Protein AF-A0A7S1A7V9-F1 (afdb_monomer)

Nearest PDB structures (foldseek):
  8wtz-assembly1_B  TM=7.203E-01  e=1.521E-01  Arabidopsis thaliana
  8wui-assembly1_C  TM=7.301E-01  e=1.932E-01  Arabidopsis thaliana
  8wfz-assembly1_A  TM=7.147E-01  e=2.605E-01  Arabidopsis thaliana
  8jet-assembly1_D  TM=6.983E-01  e=3.730E-01  Arabidopsis thaliana
  6vld-assembly2_G  TM=6.083E-01  e=7.423E+00  Homo sapiens

Solvent-accessible surface area (backbone atoms only — not comparable to full-atom values): 7612 Å² total; per-residue (Å²): 132,71,68,61,62,51,51,56,51,51,52,49,50,55,56,50,50,57,54,53,52,55,59,55,53,56,52,50,55,56,49,51,55,54,46,49,64,52,44,71,74,75,52,59,76,71,57,50,54,52,50,53,52,49,52,54,51,51,51,52,56,50,51,30,50,52,49,8,51,50,49,36,36,53,43,73,57,75,54,88,43,88,70,70,44,39,58,37,71,43,76,49,68,67,100,88,49,88,40,50,49,73,80,51,55,69,67,56,52,45,49,52,24,38,49,51,28,44,21,70,75,70,74,45,88,71,90,82,64,92,53,73,66

Radius of gyration: 20.02 Å; Cα contacts (8 Å, |Δi|>4): 85; chains: 1; bounding box: 38×48×53 Å

Mean predicted aligned error: 11.99 Å

Structure (mmCIF, N/CA/C/O backbone):
data_AF-A0A7S1A7V9-F1
#
_entry.id   AF-A0A7S1A7V9-F1
#
loop_
_atom_site.group_PDB
_atom_site.id
_atom_site.type_symbol
_atom_site.label_atom_id
_atom_site.label_alt_id
_atom_site.label_comp_id
_atom_site.label_asym_id
_atom_site.label_entity_id
_atom_site.label_seq_id
_atom_site.pdbx_PDB_ins_code
_atom_site.Cartn_x
_atom_site.Cartn_y
_atom_site.Cartn_z
_atom_site.occupancy
_atom_site.B_iso_or_equiv
_atom_site.auth_seq_id
_atom_site.auth_comp_id
_atom_site.auth_asym_id
_atom_site.auth_atom_id
_atom_site.pdbx_PDB_model_num
ATOM 1 N N . GLU A 1 1 ? 12.208 -33.237 -23.269 1.00 43.16 1 GLU A N 1
ATOM 2 C CA . GLU A 1 1 ? 11.870 -31.795 -23.170 1.00 43.16 1 GLU A CA 1
ATOM 3 C C . GLU A 1 1 ? 10.678 -31.448 -22.254 1.00 43.16 1 GLU A C 1
ATOM 5 O O . GLU A 1 1 ? 10.300 -30.289 -22.188 1.00 43.16 1 GLU A O 1
ATOM 10 N N . SER A 1 2 ? 10.104 -32.373 -21.472 1.00 45.41 2 SER A N 1
ATOM 11 C CA . SER A 1 2 ? 8.923 -32.088 -20.623 1.00 45.41 2 SER A CA 1
ATOM 12 C C . SER A 1 2 ? 9.228 -31.606 -19.191 1.00 45.41 2 SER A C 1
ATOM 14 O O . SER A 1 2 ? 8.348 -31.062 -18.525 1.00 45.41 2 SER A O 1
ATOM 16 N N . THR A 1 3 ? 10.460 -31.760 -18.698 1.00 50.66 3 THR A N 1
ATOM 17 C CA . THR A 1 3 ? 10.842 -31.449 -17.305 1.00 50.66 3 THR A CA 1
ATOM 18 C C . THR A 1 3 ? 11.077 -29.955 -17.037 1.00 50.66 3 THR A C 1
ATOM 20 O O . THR A 1 3 ? 10.820 -29.481 -15.932 1.00 50.66 3 THR A O 1
ATOM 23 N N . THR A 1 4 ? 11.497 -29.177 -18.038 1.00 52.28 4 THR A N 1
ATOM 24 C CA . THR A 1 4 ? 11.756 -27.728 -17.917 1.00 52.28 4 THR A CA 1
ATOM 25 C C . THR A 1 4 ? 10.469 -26.900 -17.839 1.00 52.28 4 THR A C 1
ATOM 27 O O . THR A 1 4 ? 10.375 -25.996 -17.011 1.00 52.28 4 THR A O 1
ATOM 30 N N . ALA A 1 5 ? 9.432 -27.253 -18.606 1.00 49.12 5 ALA A N 1
ATOM 31 C CA . ALA A 1 5 ? 8.133 -26.567 -18.564 1.00 49.12 5 ALA A CA 1
ATOM 32 C C . ALA A 1 5 ? 7.415 -26.731 -17.208 1.00 49.12 5 ALA A C 1
ATOM 34 O O . ALA A 1 5 ? 6.772 -25.798 -16.715 1.00 49.12 5 ALA A O 1
ATOM 35 N N . ALA A 1 6 ? 7.563 -27.899 -16.569 1.00 51.22 6 ALA A N 1
ATOM 36 C CA . ALA A 1 6 ? 7.031 -28.154 -15.232 1.00 51.22 6 ALA A CA 1
ATOM 37 C C . ALA A 1 6 ? 7.758 -27.325 -14.157 1.00 51.22 6 ALA A C 1
ATOM 39 O O . ALA A 1 6 ? 7.100 -26.739 -13.298 1.00 51.22 6 ALA A O 1
ATOM 40 N N . GLY A 1 7 ? 9.089 -27.203 -14.244 1.00 49.19 7 GLY A N 1
ATOM 41 C CA . GLY A 1 7 ? 9.890 -26.372 -13.336 1.00 49.19 7 GLY A CA 1
ATOM 42 C C . GLY A 1 7 ? 9.547 -24.881 -13.422 1.00 49.19 7 GLY A C 1
ATOM 43 O O . GLY A 1 7 ? 9.384 -24.223 -12.394 1.00 49.19 7 GLY A O 1
ATOM 44 N N . VAL A 1 8 ? 9.331 -24.362 -14.635 1.00 53.00 8 VAL A N 1
ATOM 45 C CA . VAL A 1 8 ? 8.898 -22.971 -14.853 1.00 53.00 8 VAL A CA 1
ATOM 46 C C . VAL A 1 8 ? 7.487 -22.736 -14.297 1.00 53.00 8 VAL A C 1
ATOM 48 O O . VAL A 1 8 ? 7.273 -21.756 -13.585 1.00 53.00 8 VAL A O 1
ATOM 51 N N . ARG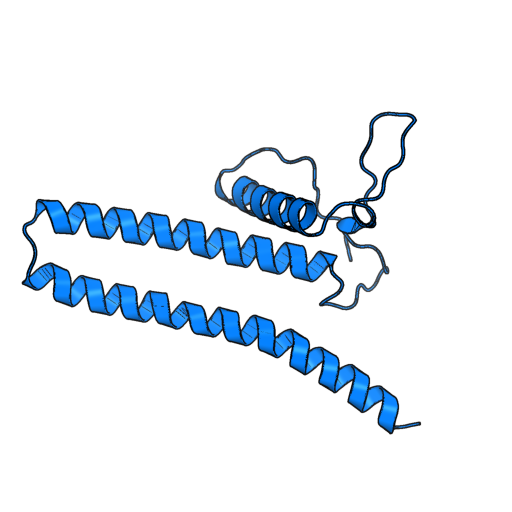 A 1 9 ? 6.528 -23.653 -14.509 1.00 52.03 9 ARG A N 1
ATOM 52 C CA . ARG A 1 9 ? 5.191 -23.566 -13.879 1.00 52.03 9 ARG A CA 1
ATOM 53 C C . ARG A 1 9 ? 5.251 -23.652 -12.353 1.00 52.03 9 ARG A C 1
ATOM 55 O O . ARG A 1 9 ? 4.541 -22.914 -11.678 1.00 52.03 9 ARG A O 1
ATOM 62 N N . MET A 1 10 ? 6.102 -24.505 -11.792 1.00 52.16 10 MET A N 1
ATOM 63 C CA . MET A 1 10 ? 6.222 -24.684 -10.342 1.00 52.16 10 MET A CA 1
ATOM 64 C C . MET A 1 10 ? 6.854 -23.460 -9.658 1.00 52.16 10 MET A C 1
ATOM 66 O O . MET A 1 10 ? 6.391 -23.050 -8.593 1.00 52.16 10 MET A O 1
ATOM 70 N N . LEU A 1 11 ? 7.815 -22.791 -10.310 1.00 56.25 11 LEU A N 1
ATOM 71 C CA . LEU A 1 11 ? 8.315 -21.480 -9.879 1.00 56.25 11 LEU A CA 1
ATOM 72 C C . LEU A 1 11 ? 7.223 -20.395 -9.939 1.00 56.25 11 LEU A C 1
ATOM 74 O O . LEU A 1 11 ? 7.130 -19.586 -9.014 1.00 56.25 11 LEU A O 1
ATOM 78 N N . ARG A 1 12 ? 6.344 -20.406 -10.955 1.00 56.31 12 ARG A N 1
ATOM 79 C CA . ARG A 1 12 ? 5.172 -19.504 -11.027 1.00 56.31 12 ARG A CA 1
ATOM 80 C C . ARG A 1 12 ? 4.206 -19.732 -9.858 1.00 56.31 12 ARG A C 1
ATOM 82 O O . ARG A 1 12 ? 3.789 -18.767 -9.219 1.00 56.31 12 ARG A O 1
ATOM 89 N N . PHE A 1 13 ? 3.911 -20.988 -9.508 1.00 53.75 13 PHE A N 1
ATOM 90 C CA . PHE A 1 13 ? 3.079 -21.323 -8.342 1.00 53.75 13 PHE A CA 1
ATOM 91 C C . PHE A 1 13 ? 3.738 -20.937 -7.012 1.00 53.75 13 PHE A C 1
ATOM 93 O O . PHE A 1 13 ? 3.055 -20.449 -6.111 1.00 53.75 13 PHE A O 1
ATOM 100 N N . ALA A 1 14 ? 5.061 -21.073 -6.888 1.00 60.16 14 ALA A N 1
ATOM 101 C CA . ALA A 1 14 ? 5.793 -20.604 -5.714 1.00 60.16 14 ALA A CA 1
ATOM 102 C C . ALA A 1 14 ? 5.712 -19.073 -5.563 1.00 60.16 14 ALA A C 1
ATOM 104 O O . ALA A 1 14 ? 5.538 -18.571 -4.451 1.00 60.16 14 ALA A O 1
ATOM 105 N N . LYS A 1 15 ? 5.755 -18.318 -6.668 1.00 59.59 15 LYS A N 1
ATOM 106 C CA . LYS A 1 15 ? 5.555 -16.861 -6.650 1.00 59.59 15 LYS A CA 1
ATOM 107 C C . LYS A 1 15 ? 4.103 -16.472 -6.329 1.00 59.59 15 LYS A C 1
ATOM 109 O O . LYS A 1 15 ? 3.898 -15.589 -5.497 1.00 59.59 15 LYS A O 1
ATOM 114 N N . LEU A 1 16 ? 3.108 -17.193 -6.858 1.00 59.16 16 LEU A N 1
ATOM 115 C CA . LEU A 1 16 ? 1.694 -17.031 -6.479 1.00 59.16 16 LEU A CA 1
ATOM 116 C C . LEU A 1 16 ? 1.445 -17.346 -4.996 1.00 59.16 16 LEU A C 1
ATOM 118 O O . LEU A 1 16 ? 0.658 -16.665 -4.343 1.00 59.16 16 LEU A O 1
ATOM 122 N N . SER A 1 17 ? 2.156 -18.322 -4.422 1.00 59.59 17 SER A N 1
ATOM 123 C CA . SER A 1 17 ? 2.052 -18.648 -2.991 1.00 59.59 17 SER A CA 1
ATOM 124 C C . SER A 1 17 ? 2.432 -17.467 -2.083 1.00 59.59 17 SER A C 1
ATOM 126 O O . SER A 1 17 ? 1.898 -17.325 -0.980 1.00 59.59 17 SER A O 1
ATOM 128 N N . ARG A 1 18 ? 3.306 -16.567 -2.562 1.00 66.25 18 ARG A N 1
ATOM 129 C CA . ARG A 1 18 ? 3.671 -15.329 -1.862 1.00 66.25 18 ARG A CA 1
ATOM 130 C C . ARG A 1 18 ? 2.498 -14.343 -1.818 1.00 66.25 18 ARG A C 1
ATOM 132 O O . ARG A 1 18 ? 2.297 -13.717 -0.784 1.00 66.25 18 ARG A O 1
ATOM 139 N N . LEU A 1 19 ? 1.677 -14.286 -2.871 1.00 65.81 19 LEU A N 1
ATOM 140 C CA . LEU A 1 19 ? 0.413 -13.536 -2.883 1.00 65.81 19 LEU A CA 1
ATOM 141 C C . LEU A 1 19 ? -0.654 -14.209 -2.005 1.00 65.81 19 LEU A C 1
ATOM 143 O O . LEU A 1 19 ? -1.377 -13.533 -1.284 1.00 65.81 19 LEU A O 1
ATOM 147 N N . VAL A 1 20 ? -0.705 -15.544 -1.960 1.00 65.00 20 VAL A N 1
ATOM 148 C CA . VAL A 1 20 ? -1.593 -16.279 -1.035 1.00 65.00 20 VAL A CA 1
ATOM 149 C C . VAL A 1 20 ? -1.262 -15.975 0.436 1.00 65.00 20 VAL A C 1
ATOM 151 O O . VAL A 1 20 ? -2.166 -15.901 1.268 1.00 65.00 20 VAL A O 1
ATOM 154 N N . ARG A 1 21 ? 0.005 -15.700 0.782 1.00 67.69 21 ARG A N 1
ATOM 155 C CA . ARG A 1 21 ? 0.356 -15.199 2.127 1.00 67.69 21 ARG A CA 1
ATOM 156 C C . ARG A 1 21 ? -0.251 -13.825 2.431 1.00 67.69 21 ARG A C 1
ATOM 158 O O . ARG A 1 21 ? -0.592 -13.583 3.585 1.00 67.69 21 ARG A O 1
ATOM 165 N N . ILE A 1 22 ? -0.467 -12.978 1.423 1.00 69.12 22 ILE A N 1
ATOM 166 C CA . ILE A 1 2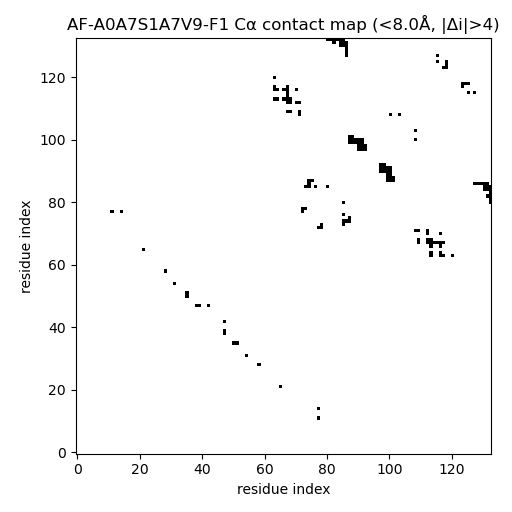2 ? -1.162 -11.689 1.573 1.00 69.12 22 ILE A CA 1
ATOM 167 C C . ILE A 1 22 ? -2.647 -11.915 1.893 1.00 69.12 22 ILE A C 1
ATOM 169 O O . ILE A 1 22 ? -3.188 -11.249 2.771 1.00 69.12 22 ILE A O 1
ATOM 173 N N . PHE A 1 23 ? -3.291 -12.937 1.314 1.00 65.50 23 PHE A N 1
ATOM 174 C CA . PHE A 1 23 ? -4.628 -13.368 1.759 1.00 65.50 23 PHE A CA 1
ATOM 175 C C . PHE A 1 23 ? -4.631 -13.855 3.217 1.00 65.50 23 PHE A C 1
ATOM 177 O O . PHE A 1 23 ? -5.633 -13.726 3.917 1.00 65.50 23 PHE A O 1
ATOM 184 N N . GLY A 1 24 ? -3.500 -14.357 3.721 1.00 69.94 24 GLY A N 1
ATOM 185 C CA . GLY A 1 24 ? -3.303 -14.619 5.147 1.00 69.94 24 GLY A CA 1
ATOM 186 C C . GLY A 1 24 ? -3.467 -13.368 6.019 1.00 69.94 24 GLY A C 1
ATOM 187 O O . GLY A 1 24 ? -3.974 -13.478 7.132 1.00 69.94 24 GLY A O 1
ATOM 188 N N . LEU A 1 25 ? -3.141 -12.179 5.504 1.00 67.94 25 LEU A N 1
ATOM 189 C CA . LEU A 1 25 ? -3.336 -10.905 6.202 1.00 67.94 25 LEU A CA 1
ATOM 190 C C . LEU A 1 25 ? -4.809 -10.463 6.225 1.00 67.94 25 LEU A C 1
ATOM 192 O O . LEU A 1 25 ? -5.196 -9.737 7.131 1.00 67.94 25 LEU A O 1
ATOM 196 N N . LEU A 1 26 ? -5.686 -10.971 5.347 1.00 67.69 26 LEU A N 1
ATOM 197 C CA . LEU A 1 26 ? -7.141 -10.782 5.513 1.00 67.69 26 LEU A CA 1
ATOM 198 C C . LEU A 1 26 ? -7.657 -11.420 6.813 1.00 67.69 26 LEU A C 1
ATOM 200 O O . LEU A 1 26 ? -8.708 -11.034 7.326 1.00 67.69 26 LEU A O 1
ATOM 204 N N . ARG A 1 27 ? -6.914 -12.373 7.399 1.00 72.94 27 ARG A N 1
ATOM 205 C CA . ARG A 1 27 ? -7.233 -12.893 8.736 1.00 72.94 27 ARG A CA 1
ATOM 206 C C . ARG A 1 27 ? -7.092 -11.819 9.815 1.00 72.94 27 ARG A C 1
ATOM 208 O O . ARG A 1 27 ? -7.835 -11.884 10.787 1.00 72.94 27 ARG A O 1
ATOM 215 N N . ILE A 1 28 ? -6.223 -10.821 9.632 1.00 74.56 28 ILE A N 1
ATOM 216 C CA . ILE A 1 28 ? -6.097 -9.677 10.549 1.00 74.56 28 ILE A CA 1
ATOM 217 C C . ILE A 1 28 ? -7.362 -8.820 10.524 1.00 74.56 28 ILE A C 1
ATOM 219 O O . ILE A 1 28 ? -7.805 -8.411 11.586 1.00 74.56 28 ILE A O 1
ATOM 223 N N . PHE A 1 29 ? -8.022 -8.638 9.374 1.00 71.69 29 PHE A N 1
ATOM 224 C CA . PHE A 1 29 ? -9.335 -7.972 9.333 1.00 71.69 29 PHE A CA 1
ATOM 225 C C . PHE A 1 29 ? -10.397 -8.721 10.135 1.00 71.69 29 PHE A C 1
ATOM 227 O O . PHE A 1 29 ? -11.206 -8.114 10.835 1.00 71.69 29 PHE A O 1
ATOM 234 N N . ARG A 1 30 ? -10.390 -10.055 10.055 1.00 71.44 30 ARG A N 1
ATOM 235 C CA . ARG A 1 30 ? -11.294 -10.888 10.854 1.00 71.44 30 ARG A CA 1
ATOM 236 C C . ARG A 1 30 ? -10.982 -10.768 12.347 1.00 71.44 30 ARG A C 1
ATOM 238 O O . ARG A 1 30 ? -11.905 -10.704 13.150 1.00 71.44 30 ARG A O 1
ATOM 245 N N . LEU A 1 31 ? -9.701 -10.704 12.706 1.00 74.25 31 LEU A N 1
ATOM 246 C CA . LEU A 1 31 ? -9.264 -10.498 14.084 1.00 74.25 31 LEU A CA 1
ATOM 247 C C . LEU A 1 31 ? -9.622 -9.094 14.595 1.00 74.25 31 LEU A C 1
ATOM 249 O O . LEU A 1 31 ? -10.047 -8.968 15.734 1.00 74.25 31 LEU A O 1
ATOM 253 N N . ALA A 1 32 ? -9.534 -8.073 13.738 1.00 74.00 32 ALA A N 1
ATOM 254 C CA . ALA A 1 32 ? -9.919 -6.698 14.045 1.00 74.00 32 ALA A CA 1
ATOM 255 C C . ALA A 1 32 ? -11.418 -6.588 14.382 1.00 74.00 32 ALA A C 1
ATOM 257 O O . ALA A 1 32 ? -11.777 -6.005 15.400 1.00 74.00 32 ALA A O 1
ATOM 258 N N . ARG A 1 33 ? -12.283 -7.244 13.594 1.00 73.69 33 ARG A N 1
ATOM 259 C CA . ARG A 1 33 ? -13.725 -7.380 13.887 1.00 73.69 33 ARG A CA 1
ATOM 260 C C . ARG A 1 33 ? -13.986 -8.033 15.247 1.00 73.69 33 ARG A C 1
ATOM 262 O O . ARG A 1 33 ? -14.780 -7.530 16.024 1.00 73.69 33 ARG A O 1
ATOM 269 N N . ILE A 1 34 ? -13.299 -9.140 15.540 1.00 78.06 34 ILE A N 1
ATOM 270 C CA . ILE A 1 34 ? -13.452 -9.844 16.825 1.00 78.06 34 ILE A CA 1
ATOM 271 C C . ILE A 1 34 ? -12.941 -8.974 17.984 1.00 78.06 34 ILE A C 1
ATOM 273 O O . ILE A 1 34 ? -13.513 -8.995 19.070 1.00 78.06 34 ILE A O 1
ATOM 277 N N . SER A 1 35 ? -11.878 -8.193 17.766 1.00 73.12 35 SER A N 1
ATOM 278 C CA . SER A 1 35 ? -11.374 -7.272 18.783 1.00 73.12 35 SER A CA 1
ATOM 279 C C . SER A 1 35 ? -12.313 -6.095 19.037 1.00 73.12 35 SER A C 1
ATOM 281 O O . SER A 1 35 ? -12.424 -5.701 20.191 1.00 73.12 35 SER A O 1
ATOM 283 N N . GLU A 1 36 ? -13.024 -5.584 18.022 1.00 73.62 36 GLU A N 1
ATOM 284 C CA . GLU A 1 36 ? -14.068 -4.562 18.212 1.00 73.62 36 GLU A CA 1
ATOM 285 C C . GLU A 1 36 ? -15.164 -5.069 19.160 1.00 73.62 36 GLU A C 1
ATOM 287 O O . GLU A 1 36 ? -15.464 -4.391 20.138 1.00 73.62 36 GLU A O 1
ATOM 292 N N . ASP A 1 37 ? -15.670 -6.293 18.967 1.00 74.06 37 ASP A N 1
ATOM 293 C CA . ASP A 1 37 ? -16.723 -6.871 19.824 1.00 74.06 37 ASP A CA 1
ATOM 294 C C . ASP A 1 37 ? -16.282 -7.039 21.294 1.00 74.06 37 ASP A C 1
ATOM 296 O O . ASP A 1 37 ? -17.087 -6.934 22.225 1.00 74.06 37 ASP A O 1
ATOM 300 N N . ILE A 1 38 ? -14.994 -7.318 21.522 1.00 74.88 38 ILE A N 1
ATOM 301 C CA . ILE A 1 38 ? -14.419 -7.431 22.870 1.00 74.88 38 ILE A CA 1
ATOM 302 C C . ILE A 1 38 ? -14.228 -6.037 23.474 1.00 74.88 38 ILE A C 1
ATOM 304 O O . ILE A 1 38 ? -14.555 -5.811 24.637 1.00 74.88 38 ILE A O 1
ATOM 308 N N . ILE A 1 39 ? -13.719 -5.093 22.688 1.00 73.56 39 ILE A N 1
ATOM 309 C CA . ILE A 1 39 ? -13.443 -3.723 23.119 1.00 73.56 39 ILE A CA 1
ATOM 310 C C . ILE A 1 39 ? -14.732 -2.983 23.485 1.00 73.56 39 ILE A C 1
ATOM 312 O O . ILE A 1 39 ? -14.762 -2.327 24.526 1.00 73.56 39 ILE A O 1
ATOM 316 N N . ASP A 1 40 ? -15.804 -3.168 22.714 1.00 73.25 40 ASP A N 1
ATOM 317 C CA . ASP A 1 40 ? -17.134 -2.602 22.977 1.00 73.25 40 ASP A CA 1
ATOM 318 C C . ASP A 1 40 ? -17.701 -3.014 24.343 1.00 73.25 40 ASP A C 1
ATOM 320 O O . ASP A 1 40 ? -18.509 -2.295 24.929 1.00 73.25 40 ASP A O 1
ATOM 324 N N . ARG A 1 41 ? -17.267 -4.159 24.884 1.00 71.31 41 ARG A N 1
ATOM 325 C CA . ARG A 1 41 ? -17.683 -4.645 26.207 1.00 71.31 41 ARG A CA 1
ATOM 326 C C . ARG A 1 41 ? -16.822 -4.151 27.365 1.00 71.31 41 ARG A C 1
ATOM 328 O O . ARG A 1 41 ? -17.300 -4.182 28.497 1.00 71.31 41 ARG A O 1
ATOM 335 N N . PHE A 1 42 ? -15.575 -3.751 27.118 1.00 70.44 42 PHE A N 1
ATOM 336 C CA . PHE A 1 42 ? -14.600 -3.472 28.180 1.00 70.44 42 PHE A CA 1
ATOM 337 C C . PHE A 1 42 ? -14.105 -2.018 28.234 1.00 70.44 42 PHE A C 1
ATOM 339 O O . PHE A 1 42 ? -13.598 -1.614 29.281 1.00 70.44 42 PHE A O 1
ATOM 346 N N . LEU A 1 43 ? -14.228 -1.224 27.162 1.00 71.94 43 LEU A N 1
ATOM 347 C CA . LEU A 1 43 ? -13.676 0.135 27.106 1.00 71.94 43 LEU A CA 1
ATOM 348 C C . LEU A 1 43 ? -14.729 1.241 27.250 1.00 71.94 43 LEU A C 1
ATOM 350 O O . LEU A 1 43 ? -15.881 1.121 26.852 1.00 71.94 43 LEU A O 1
ATOM 354 N N . THR A 1 44 ? -14.286 2.364 27.816 1.00 77.94 44 THR A N 1
ATOM 355 C CA . THR A 1 44 ? -15.045 3.614 27.949 1.00 77.94 44 THR A CA 1
ATOM 356 C C . THR A 1 44 ? -15.345 4.213 26.567 1.00 77.94 44 THR A C 1
ATOM 358 O O . THR A 1 44 ? -14.505 4.131 25.669 1.00 77.94 44 THR A O 1
ATOM 361 N N . GLU A 1 45 ? -16.487 4.891 26.406 1.00 75.94 45 GLU A N 1
ATOM 362 C CA . GLU A 1 45 ? -16.991 5.408 25.113 1.00 75.94 45 GLU A CA 1
ATOM 363 C C . GLU A 1 45 ? -15.958 6.205 24.286 1.00 75.94 45 GLU A C 1
ATOM 365 O O . GLU A 1 45 ? -15.961 6.162 23.054 1.00 75.94 45 GLU A O 1
ATOM 370 N N . GLY A 1 46 ? -15.040 6.926 24.942 1.00 77.00 46 GLY A N 1
ATOM 371 C CA . GLY A 1 46 ? -13.975 7.675 24.265 1.00 77.00 46 GLY A CA 1
ATOM 372 C C . GLY A 1 46 ? -12.951 6.784 23.547 1.00 77.00 46 GLY A C 1
ATOM 373 O O . GLY A 1 46 ? -12.560 7.069 22.414 1.00 77.00 46 GLY A O 1
ATOM 374 N N . TRP A 1 47 ? -12.551 5.675 24.172 1.00 79.81 47 TRP A N 1
ATOM 375 C CA . TRP A 1 47 ? -11.582 4.731 23.608 1.00 79.81 47 TRP A CA 1
ATOM 376 C C . TRP A 1 47 ? -12.164 3.933 22.445 1.00 79.81 47 TRP A C 1
ATOM 378 O O . TRP A 1 47 ? -11.468 3.686 21.461 1.00 79.81 47 TRP A O 1
ATOM 388 N N . GLN A 1 48 ? -13.454 3.609 22.517 1.00 80.12 48 GLN A N 1
ATOM 389 C CA . GLN A 1 48 ? -14.181 2.923 21.453 1.00 80.12 48 GLN A CA 1
ATOM 390 C C . GLN A 1 48 ? -14.133 3.719 20.137 1.00 80.12 48 GLN A C 1
ATOM 392 O O . GLN A 1 48 ? -13.817 3.180 19.073 1.00 80.12 48 GLN A O 1
ATOM 397 N N . LYS A 1 49 ? -14.358 5.040 20.207 1.00 81.44 49 LYS A N 1
ATOM 398 C CA . LYS A 1 49 ? -14.293 5.912 19.025 1.00 81.44 49 LYS A CA 1
ATOM 399 C C . LYS A 1 49 ? -12.881 6.019 18.453 1.00 81.44 49 LYS A C 1
ATOM 401 O O . LYS A 1 49 ? -12.729 5.938 17.236 1.00 81.44 49 LYS A O 1
ATOM 406 N N . MET A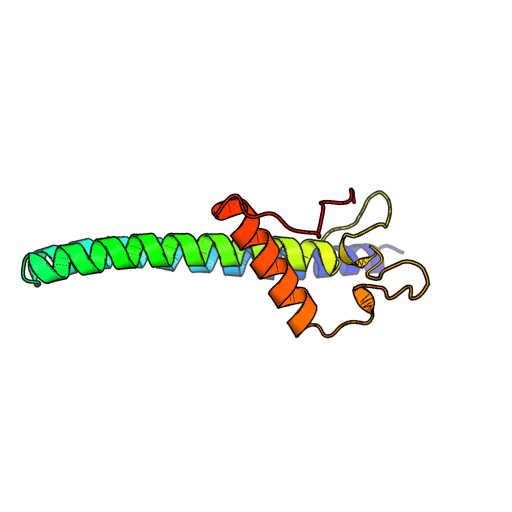 1 50 ? -11.858 6.157 19.301 1.00 82.56 50 MET A N 1
ATOM 407 C CA . MET A 1 50 ? -10.465 6.153 18.833 1.00 82.56 50 MET A CA 1
ATOM 408 C C . MET A 1 50 ? -10.101 4.845 18.132 1.00 82.56 50 MET A C 1
ATOM 410 O O . MET A 1 50 ? -9.495 4.880 17.063 1.00 82.56 50 MET A O 1
ATOM 414 N N . PHE A 1 51 ? -10.486 3.701 18.702 1.00 81.75 51 PHE A N 1
ATOM 415 C CA . PHE A 1 51 ? -10.150 2.398 18.137 1.00 81.75 51 PHE A CA 1
ATOM 416 C C . PHE A 1 51 ? -10.788 2.199 16.762 1.00 81.75 51 PHE A C 1
ATOM 418 O O . PHE A 1 51 ? -10.118 1.778 15.824 1.00 81.75 51 PHE A O 1
ATOM 425 N N . ARG A 1 52 ? -12.049 2.614 16.602 1.00 81.75 52 ARG A N 1
ATOM 426 C CA . ARG A 1 52 ? -12.739 2.571 15.310 1.00 81.75 52 ARG A CA 1
ATOM 427 C C . ARG A 1 52 ? -12.024 3.398 14.239 1.00 81.75 52 ARG A C 1
ATOM 429 O O . ARG A 1 52 ? -11.836 2.930 13.117 1.00 81.75 52 ARG A O 1
ATOM 436 N N . VAL A 1 53 ? -11.594 4.614 14.579 1.00 85.44 53 VAL A N 1
ATOM 437 C CA . VAL A 1 53 ? -10.819 5.473 13.664 1.00 85.44 53 VAL A CA 1
ATOM 438 C C . VAL A 1 53 ? -9.475 4.826 13.327 1.00 85.44 53 VAL A C 1
ATOM 440 O O . VAL A 1 53 ? -9.087 4.784 12.160 1.00 85.44 53 VAL A O 1
ATOM 443 N N . PHE A 1 54 ? -8.794 4.260 14.323 1.00 84.44 54 PHE A N 1
ATOM 444 C CA . PHE A 1 54 ? -7.533 3.554 14.129 1.00 84.44 54 PHE A CA 1
ATOM 445 C C . PHE A 1 54 ? -7.684 2.317 13.228 1.00 84.44 54 PHE A C 1
ATOM 447 O O . PHE A 1 54 ? -6.839 2.086 12.362 1.00 84.44 54 PHE A O 1
ATOM 454 N N . CYS A 1 55 ? -8.770 1.552 13.364 1.00 81.50 55 CYS A N 1
ATOM 455 C CA . CYS A 1 55 ? -9.082 0.421 12.490 1.00 81.50 55 CYS A CA 1
ATOM 456 C C . CYS A 1 55 ? -9.289 0.859 11.039 1.00 81.50 55 CYS A C 1
ATOM 458 O O . CYS A 1 55 ? -8.735 0.234 10.135 1.00 81.50 55 CYS A O 1
ATOM 460 N N . ILE A 1 56 ? -10.028 1.949 10.808 1.00 82.94 56 ILE A N 1
ATOM 461 C CA . ILE A 1 56 ? -10.229 2.503 9.460 1.00 82.94 56 ILE A CA 1
ATOM 462 C C . ILE A 1 56 ? -8.889 2.954 8.867 1.00 82.94 56 ILE A C 1
ATOM 464 O O . ILE A 1 56 ? -8.562 2.586 7.741 1.00 82.94 56 ILE A O 1
ATOM 468 N N . PHE A 1 57 ? -8.079 3.689 9.630 1.00 84.19 57 PHE A N 1
ATOM 469 C CA . PHE A 1 57 ? -6.757 4.129 9.185 1.00 84.19 57 PHE A CA 1
ATOM 470 C C . PHE A 1 57 ? -5.837 2.945 8.847 1.00 84.19 57 PHE A C 1
ATOM 472 O O . PHE A 1 57 ? -5.235 2.899 7.775 1.00 84.19 57 PHE A O 1
ATOM 479 N N . SER A 1 58 ? -5.789 1.942 9.725 1.00 81.50 58 SER A N 1
ATOM 480 C CA . SER A 1 58 ? -5.005 0.719 9.518 1.00 81.50 58 SER A CA 1
ATOM 481 C C . SER A 1 58 ? -5.462 -0.043 8.276 1.00 81.50 58 SER A C 1
ATOM 483 O O . SER A 1 58 ? -4.632 -0.556 7.528 1.00 81.50 58 SER A O 1
ATOM 485 N N . ALA A 1 59 ? -6.773 -0.087 8.020 1.00 82.00 59 ALA A N 1
ATOM 486 C CA . ALA A 1 59 ? -7.331 -0.708 6.826 1.00 82.00 59 ALA A CA 1
ATOM 487 C C . ALA A 1 59 ? -6.882 0.003 5.542 1.00 82.00 59 ALA A C 1
ATOM 489 O O . ALA A 1 59 ? -6.517 -0.663 4.574 1.00 82.00 59 ALA A O 1
ATOM 490 N N . VAL A 1 60 ? -6.851 1.339 5.543 1.00 83.38 60 VAL A N 1
ATOM 491 C CA . VAL A 1 60 ? -6.374 2.140 4.405 1.00 83.38 60 VAL A CA 1
ATOM 492 C C . VAL A 1 60 ? -4.883 1.906 4.150 1.00 83.38 60 VAL A C 1
ATOM 494 O O . VAL A 1 60 ? -4.498 1.609 3.020 1.00 83.38 60 VAL A O 1
ATOM 497 N N . VAL A 1 61 ? -4.043 1.960 5.190 1.00 82.81 61 VAL A N 1
ATOM 498 C CA . VAL A 1 61 ? -2.598 1.680 5.071 1.00 82.81 61 VAL A CA 1
ATOM 499 C C . VAL A 1 61 ? -2.350 0.261 4.557 1.00 82.81 61 VAL A C 1
ATOM 501 O O . VAL A 1 61 ? -1.466 0.030 3.731 1.00 82.81 61 VAL A O 1
ATOM 504 N N . TRP A 1 62 ? -3.151 -0.700 5.013 1.00 80.50 62 TRP A N 1
ATOM 505 C CA . TRP A 1 62 ? -3.045 -2.081 4.568 1.00 80.50 62 TRP A CA 1
ATOM 506 C C . TRP A 1 62 ? -3.412 -2.251 3.092 1.00 80.50 62 TRP A C 1
ATOM 508 O O . TRP A 1 62 ? -2.673 -2.902 2.353 1.00 80.50 62 TRP A O 1
ATOM 518 N N . LEU A 1 63 ? -4.507 -1.631 2.642 1.00 81.75 63 LEU A N 1
ATOM 519 C CA . LEU A 1 63 ? -4.870 -1.616 1.223 1.00 81.75 63 LEU A CA 1
ATOM 520 C C . LEU A 1 63 ? -3.755 -0.990 0.383 1.00 81.75 63 LEU A C 1
ATOM 522 O O . LEU A 1 63 ? -3.383 -1.551 -0.648 1.00 81.75 63 LEU A O 1
ATOM 526 N N . ASN A 1 64 ? -3.156 0.099 0.868 1.00 84.00 64 ASN A N 1
ATOM 527 C CA . ASN A 1 64 ? -2.025 0.738 0.209 1.00 84.00 64 ASN A CA 1
ATOM 528 C C . ASN A 1 64 ? -0.825 -0.205 0.040 1.00 84.00 64 ASN A C 1
ATOM 530 O O . ASN A 1 64 ? -0.253 -0.300 -1.044 1.00 84.00 64 ASN A O 1
ATOM 534 N N . HIS A 1 65 ? -0.461 -0.942 1.093 1.00 82.75 65 HIS A N 1
ATOM 535 C CA . HIS A 1 65 ? 0.617 -1.928 1.033 1.00 82.75 65 HIS A CA 1
ATOM 536 C C . HIS A 1 65 ? 0.319 -3.036 0.020 1.00 82.75 65 HIS A C 1
ATOM 538 O O . HIS A 1 65 ? 1.205 -3.415 -0.735 1.00 82.75 65 HIS A O 1
ATOM 544 N N . ILE A 1 66 ? -0.921 -3.528 -0.055 1.00 81.00 66 ILE A N 1
ATOM 545 C CA . ILE A 1 66 ? -1.290 -4.549 -1.045 1.00 81.00 66 ILE A CA 1
ATOM 546 C C . ILE A 1 66 ? -1.162 -4.019 -2.462 1.00 81.00 66 ILE A C 1
ATOM 548 O O . ILE A 1 66 ? -0.555 -4.686 -3.300 1.00 81.00 66 ILE A O 1
ATOM 552 N N . ILE A 1 67 ? -1.719 -2.841 -2.732 1.00 82.38 67 ILE A N 1
ATOM 553 C CA . ILE A 1 67 ? -1.682 -2.232 -4.062 1.00 82.38 67 ILE A CA 1
ATOM 554 C C . ILE A 1 67 ? -0.224 -1.958 -4.456 1.00 82.38 67 ILE A C 1
ATOM 556 O O . ILE A 1 67 ? 0.210 -2.396 -5.520 1.00 82.38 67 ILE A O 1
ATOM 560 N N . GLY A 1 68 ? 0.567 -1.355 -3.564 1.00 81.50 68 GLY A N 1
ATOM 561 C CA . GLY A 1 68 ? 1.981 -1.053 -3.798 1.00 81.50 68 GLY A CA 1
ATOM 562 C C . GLY A 1 68 ? 2.860 -2.298 -3.942 1.00 81.50 68 GLY A C 1
ATOM 563 O O . GLY A 1 68 ? 3.679 -2.372 -4.853 1.00 81.50 68 GLY A O 1
ATOM 564 N N . CYS A 1 69 ? 2.670 -3.329 -3.113 1.00 80.81 69 CYS A N 1
ATOM 565 C CA . CYS A 1 69 ? 3.385 -4.600 -3.256 1.00 80.81 69 CYS A CA 1
ATOM 566 C C . CYS A 1 69 ? 3.002 -5.341 -4.534 1.00 80.81 69 CYS A C 1
ATOM 568 O O . CYS A 1 69 ? 3.861 -5.978 -5.139 1.00 80.81 69 CYS A O 1
ATOM 570 N N . THR A 1 70 ? 1.735 -5.270 -4.945 1.00 77.75 70 THR A N 1
ATOM 571 C CA . THR A 1 70 ? 1.285 -5.853 -6.214 1.00 77.75 70 THR A CA 1
ATOM 572 C C . THR A 1 70 ? 1.924 -5.110 -7.382 1.00 77.75 70 THR A C 1
ATOM 574 O O . THR A 1 70 ? 2.448 -5.750 -8.288 1.00 77.75 70 THR A O 1
ATOM 577 N N . TRP A 1 71 ? 1.989 -3.779 -7.321 1.00 79.81 71 TRP A N 1
ATOM 578 C CA . TRP A 1 71 ? 2.665 -2.947 -8.316 1.00 79.81 71 TRP A CA 1
ATOM 579 C C . TRP A 1 71 ? 4.170 -3.239 -8.420 1.00 79.81 71 TRP A C 1
ATOM 581 O O . TRP A 1 71 ? 4.701 -3.480 -9.507 1.00 79.81 71 TRP A O 1
ATOM 591 N N . TYR A 1 72 ? 4.857 -3.337 -7.282 1.00 78.81 72 TYR A N 1
ATOM 592 C CA . TYR A 1 72 ? 6.260 -3.749 -7.225 1.00 78.81 72 TYR A CA 1
ATOM 593 C C . TYR A 1 72 ? 6.470 -5.172 -7.769 1.00 78.81 72 TYR A C 1
ATOM 595 O O . TYR A 1 72 ? 7.434 -5.459 -8.485 1.00 78.81 72 TYR A O 1
ATOM 603 N N . ALA A 1 73 ? 5.551 -6.091 -7.459 1.00 75.94 73 ALA A N 1
ATOM 604 C CA . ALA A 1 73 ? 5.589 -7.455 -7.969 1.00 75.94 73 ALA A CA 1
ATOM 605 C C . ALA A 1 73 ? 5.411 -7.504 -9.498 1.00 75.94 73 ALA A C 1
ATOM 607 O O . ALA A 1 73 ? 6.135 -8.237 -10.173 1.00 75.94 73 ALA A O 1
ATOM 608 N N . LEU A 1 74 ? 4.507 -6.692 -10.054 1.00 76.12 74 LEU A N 1
ATOM 609 C CA . LEU A 1 74 ? 4.341 -6.539 -11.502 1.00 76.12 74 LEU A CA 1
ATOM 610 C C . LEU A 1 74 ? 5.643 -6.054 -12.155 1.00 76.12 74 LEU A C 1
ATOM 612 O O . LEU A 1 74 ? 6.122 -6.672 -13.103 1.00 76.12 74 LEU A O 1
ATOM 616 N N . GLY A 1 75 ? 6.286 -5.036 -11.578 1.00 72.25 75 GLY A N 1
ATOM 617 C CA . GLY A 1 75 ? 7.567 -4.520 -12.069 1.00 72.25 75 GLY A CA 1
ATOM 618 C C . GLY A 1 75 ? 8.707 -5.534 -11.982 1.00 72.25 75 GLY A C 1
ATOM 619 O O . GLY A 1 75 ? 9.504 -5.676 -12.903 1.00 72.25 75 GLY A O 1
ATOM 620 N N . SER A 1 76 ? 8.803 -6.290 -10.890 1.00 71.25 76 SER A N 1
ATOM 621 C CA . SER A 1 76 ? 9.874 -7.282 -10.679 1.00 71.25 76 SER A CA 1
ATOM 622 C C . SER A 1 76 ? 9.739 -8.558 -11.524 1.00 71.25 76 SER A C 1
ATOM 624 O O . SER A 1 76 ? 10.568 -9.463 -11.406 1.00 71.25 76 SER A O 1
ATOM 626 N N . GLY A 1 77 ? 8.730 -8.651 -12.396 1.00 68.50 77 GLY A N 1
ATOM 627 C CA . GLY A 1 77 ? 8.545 -9.809 -13.268 1.00 68.50 77 GLY A CA 1
ATOM 628 C C . GLY A 1 77 ? 7.929 -11.004 -12.570 1.00 68.50 77 GLY A C 1
ATOM 629 O O . GLY A 1 77 ? 8.326 -12.150 -12.804 1.00 68.50 77 GLY A O 1
ATOM 630 N N . LEU A 1 78 ? 7.000 -10.748 -11.646 1.00 65.00 78 LEU A N 1
ATOM 631 C CA . LEU A 1 78 ? 6.181 -11.808 -11.070 1.00 65.00 78 LEU A CA 1
ATOM 632 C C . LEU A 1 78 ? 5.211 -12.396 -12.109 1.00 65.00 78 LEU A C 1
ATOM 634 O O . LEU A 1 78 ? 4.940 -13.595 -12.052 1.00 65.00 78 LEU A O 1
ATOM 638 N N . LEU A 1 79 ? 4.724 -11.567 -13.039 1.00 62.12 79 LEU A N 1
ATOM 639 C CA . LEU A 1 79 ? 3.871 -11.949 -14.166 1.00 62.12 79 LEU A CA 1
ATOM 640 C C . LEU A 1 79 ? 4.638 -11.826 -15.490 1.00 62.12 79 LEU A C 1
ATOM 642 O O . LEU A 1 79 ? 5.527 -10.984 -15.626 1.00 62.12 79 LEU A O 1
ATOM 646 N N . GLU A 1 80 ? 4.324 -12.719 -16.431 1.00 58.66 80 GLU A N 1
ATOM 647 C CA . GLU A 1 80 ? 4.831 -12.649 -17.804 1.00 58.66 80 GLU A CA 1
ATOM 648 C C . GLU A 1 80 ? 4.186 -11.443 -18.487 1.00 58.66 80 GLU A C 1
ATOM 650 O O . GLU A 1 80 ? 2.981 -11.237 -18.360 1.00 58.66 80 GLU A O 1
ATOM 655 N N . THR A 1 81 ? 5.008 -10.622 -19.129 1.00 60.84 81 THR A N 1
ATOM 656 C CA . THR A 1 81 ? 4.580 -9.455 -19.897 1.00 60.84 81 THR A CA 1
ATOM 657 C C . THR A 1 81 ? 4.453 -9.868 -21.362 1.00 60.84 81 THR A C 1
ATOM 659 O O . THR A 1 81 ? 5.378 -10.473 -21.904 1.00 60.84 81 THR A O 1
ATOM 662 N N . ASP A 1 82 ? 3.305 -9.594 -21.988 1.00 57.59 82 ASP A N 1
ATOM 663 C CA . ASP A 1 82 ? 3.022 -9.976 -23.382 1.00 57.59 82 ASP A CA 1
ATOM 664 C C . ASP A 1 82 ? 3.867 -9.161 -24.383 1.00 57.59 82 ASP A C 1
ATOM 666 O O . ASP A 1 82 ? 4.175 -9.631 -25.477 1.00 57.59 82 ASP A O 1
ATOM 670 N N . THR A 1 83 ? 4.296 -7.960 -23.992 1.00 58.97 83 THR A N 1
ATOM 671 C CA . THR A 1 83 ? 5.148 -7.034 -24.757 1.00 58.97 83 THR A CA 1
ATOM 672 C C . THR A 1 83 ? 6.605 -7.023 -24.291 1.00 58.97 83 THR A C 1
ATOM 674 O O . THR A 1 83 ? 7.468 -6.474 -24.970 1.00 58.97 83 THR A O 1
ATOM 677 N N . GLY A 1 84 ? 6.901 -7.623 -23.135 1.00 62.53 84 GLY A N 1
ATOM 678 C CA . GLY A 1 84 ? 8.228 -7.584 -22.517 1.00 62.53 84 GLY A CA 1
ATOM 679 C C . GLY A 1 84 ? 8.540 -6.295 -21.746 1.00 62.53 84 GLY A C 1
ATOM 680 O O . GLY A 1 84 ? 9.478 -6.319 -20.956 1.00 62.53 84 GLY A O 1
ATOM 681 N N . ALA A 1 85 ? 7.739 -5.233 -21.891 1.00 62.28 85 ALA A N 1
ATOM 682 C CA . ALA A 1 85 ? 7.934 -3.962 -21.198 1.00 62.28 85 ALA A CA 1
ATOM 683 C C . ALA A 1 85 ? 7.320 -3.971 -19.789 1.00 62.28 85 ALA A C 1
ATOM 685 O O . ALA A 1 85 ? 6.257 -4.543 -19.546 1.00 62.28 85 ALA A O 1
ATOM 686 N N . ARG A 1 86 ? 7.993 -3.336 -18.830 1.00 73.06 86 ARG A N 1
ATOM 687 C CA . ARG A 1 86 ? 7.519 -3.148 -17.453 1.00 73.06 86 ARG A CA 1
ATOM 688 C C . ARG A 1 86 ? 7.627 -1.687 -17.064 1.00 73.06 86 ARG A C 1
ATOM 690 O O . ARG A 1 86 ? 8.437 -0.945 -17.599 1.00 73.06 86 ARG A O 1
ATOM 697 N N . TRP A 1 87 ? 6.890 -1.281 -16.034 1.00 74.25 87 TRP A N 1
ATOM 698 C CA . TRP A 1 87 ? 7.015 0.080 -15.503 1.00 74.25 87 TRP A CA 1
ATOM 699 C C .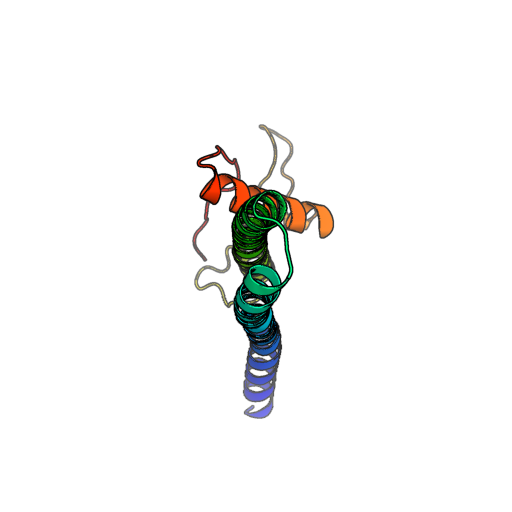 TRP A 1 87 ? 8.421 0.390 -14.953 1.00 74.25 87 TRP A C 1
ATOM 701 O O . TRP A 1 87 ? 8.783 1.549 -14.852 1.00 74.25 87 TRP A O 1
ATOM 711 N N . LYS A 1 88 ? 9.233 -0.627 -14.619 1.00 72.31 88 LYS A N 1
ATOM 712 C CA . LYS A 1 88 ? 10.649 -0.443 -14.240 1.00 72.31 88 LYS A CA 1
ATOM 713 C C . LYS A 1 88 ? 11.591 -0.246 -15.433 1.00 72.31 88 LYS A C 1
ATOM 715 O O . LYS A 1 88 ? 12.773 0.004 -15.227 1.00 72.31 88 LYS A O 1
ATOM 720 N N . ASP A 1 89 ? 11.077 -0.395 -16.645 1.00 71.38 89 ASP A N 1
ATOM 721 C CA . ASP A 1 89 ? 11.820 -0.156 -17.879 1.00 71.38 89 ASP A CA 1
ATOM 722 C C . ASP A 1 89 ? 11.527 1.251 -18.423 1.00 71.38 89 ASP A C 1
ATOM 724 O O . ASP A 1 89 ? 11.953 1.586 -19.521 1.00 71.38 89 ASP A O 1
ATOM 728 N N . SER A 1 90 ? 10.772 2.081 -17.685 1.00 71.44 90 SER A N 1
ATOM 729 C CA . SER A 1 90 ? 10.640 3.493 -18.029 1.00 71.44 90 SER A CA 1
ATOM 730 C C . SER A 1 90 ? 11.900 4.258 -17.634 1.00 71.44 90 SER A C 1
ATOM 732 O O . SER A 1 90 ? 12.482 4.020 -16.574 1.00 71.44 90 SER A O 1
ATOM 734 N N . GLU A 1 91 ? 12.280 5.216 -18.464 1.00 69.25 91 GLU A N 1
ATOM 735 C CA . GLU A 1 91 ? 13.427 6.084 -18.228 1.00 69.25 91 GLU A CA 1
ATOM 736 C C . GLU A 1 91 ? 13.086 7.150 -17.173 1.00 69.25 91 GLU A C 1
ATOM 738 O O . GLU A 1 91 ? 11.987 7.712 -17.171 1.00 69.25 91 GLU A O 1
ATOM 743 N N . ILE A 1 92 ? 14.031 7.434 -16.272 1.00 66.12 92 ILE A N 1
ATOM 744 C CA . ILE A 1 92 ? 13.979 8.583 -15.361 1.00 66.12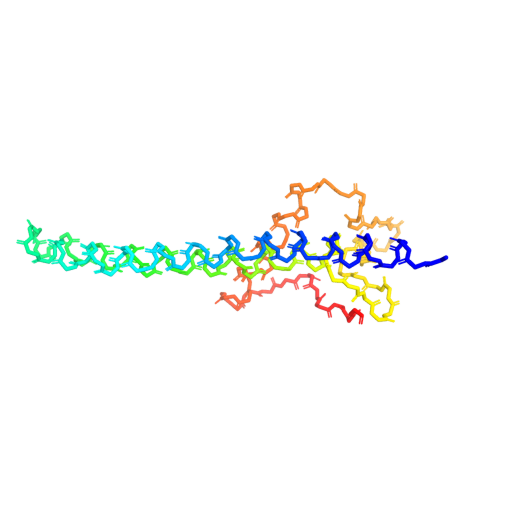 92 ILE A CA 1
ATOM 745 C C . ILE A 1 92 ? 15.119 9.530 -15.708 1.00 66.12 92 ILE A C 1
ATOM 747 O O . ILE A 1 92 ? 16.288 9.144 -15.655 1.00 66.12 92 ILE A O 1
ATOM 751 N N . GLY A 1 93 ? 14.776 10.787 -15.973 1.00 57.72 93 GLY A N 1
ATOM 752 C CA . GLY A 1 93 ? 15.737 11.868 -16.157 1.00 57.72 93 GLY A CA 1
ATOM 753 C C . GLY A 1 93 ? 15.169 12.995 -17.011 1.00 57.72 93 GLY A C 1
ATOM 754 O O . GLY A 1 93 ? 14.271 12.780 -17.823 1.00 57.72 93 GLY A O 1
ATOM 755 N N . GLU A 1 94 ? 15.680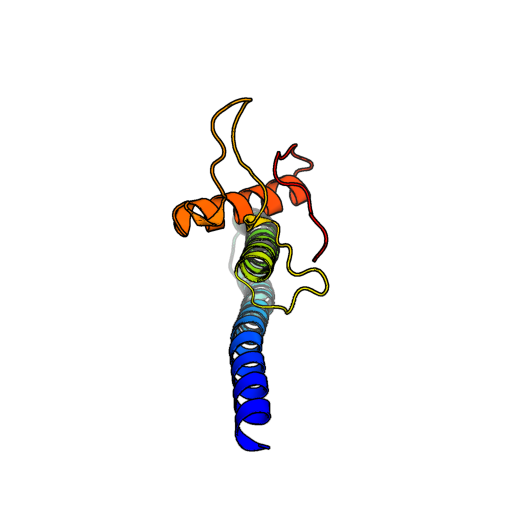 14.209 -16.817 1.00 57.94 94 GLU A N 1
ATOM 756 C CA . GLU A 1 94 ? 15.481 15.309 -17.766 1.00 57.94 94 GLU A CA 1
ATOM 757 C C . GLU A 1 94 ? 16.437 15.147 -18.964 1.00 57.94 94 GLU A C 1
ATOM 759 O O . GLU A 1 94 ? 17.422 14.407 -18.879 1.00 57.94 94 GLU A O 1
ATOM 764 N N . GLU A 1 95 ? 16.132 15.816 -20.085 1.00 46.62 95 GLU A N 1
ATOM 765 C CA . GLU A 1 95 ? 16.853 15.737 -21.368 1.00 46.62 95 GLU A CA 1
ATOM 766 C C . GLU A 1 95 ? 18.387 15.619 -21.200 1.00 46.62 95 GLU A C 1
ATOM 768 O O . GLU A 1 95 ? 19.081 16.609 -20.975 1.00 46.62 95 GLU A O 1
ATOM 773 N N . GLY A 1 96 ? 18.928 14.399 -21.340 1.00 54.97 96 GLY A N 1
ATOM 774 C CA . GLY A 1 96 ? 20.375 14.145 -21.420 1.00 54.97 96 GLY A CA 1
ATOM 775 C C . GLY A 1 96 ? 20.963 13.099 -20.463 1.00 54.97 96 GLY A C 1
ATOM 776 O O . GLY A 1 96 ? 22.064 12.624 -20.735 1.00 54.97 96 GLY A O 1
ATOM 777 N N . GLU A 1 97 ? 20.264 12.680 -19.402 1.00 56.97 97 GLU A N 1
ATOM 778 C CA . GLU A 1 97 ? 20.726 11.602 -18.504 1.00 56.97 97 GLU A CA 1
ATOM 779 C C . GLU A 1 97 ? 19.674 10.486 -18.446 1.00 56.97 97 GLU A C 1
ATOM 781 O O . GLU A 1 97 ? 18.671 10.600 -17.753 1.00 56.97 97 GLU A O 1
ATOM 786 N N . HIS A 1 98 ? 19.862 9.418 -19.227 1.00 58.16 98 HIS A N 1
ATOM 787 C CA . HIS A 1 98 ? 18.939 8.276 -19.245 1.00 58.16 98 HIS A CA 1
ATOM 788 C C . HIS A 1 98 ? 19.370 7.289 -18.160 1.00 58.16 98 HIS A C 1
ATOM 790 O O . HIS A 1 98 ? 20.411 6.640 -18.291 1.00 58.16 98 HIS A O 1
ATOM 796 N N . ARG A 1 99 ? 18.602 7.199 -17.069 1.00 64.62 99 ARG A N 1
ATOM 797 C CA . ARG A 1 99 ? 18.751 6.122 -16.084 1.00 64.62 99 ARG A CA 1
ATOM 798 C C . ARG A 1 99 ? 17.491 5.281 -16.032 1.00 64.62 99 ARG A C 1
ATOM 800 O O . ARG A 1 99 ? 16.396 5.803 -15.826 1.00 64.62 99 ARG A O 1
ATOM 807 N N . ASP A 1 100 ? 17.667 3.974 -16.149 1.00 69.88 100 ASP A N 1
ATOM 808 C CA . ASP A 1 100 ? 16.573 3.027 -15.991 1.00 69.88 100 ASP A CA 1
ATOM 809 C C . ASP A 1 100 ? 16.222 2.863 -14.510 1.00 69.88 100 ASP A C 1
ATOM 811 O O . ASP A 1 100 ? 17.100 2.786 -13.643 1.00 69.88 100 ASP A O 1
ATOM 815 N N . TYR A 1 101 ? 14.929 2.707 -14.204 1.00 72.44 101 TYR A N 1
ATOM 816 C CA . TYR A 1 101 ? 14.495 2.315 -12.855 1.00 72.44 101 TYR A CA 1
ATOM 817 C C . TYR A 1 101 ? 15.164 1.002 -12.404 1.00 72.44 101 TYR A C 1
ATOM 819 O O . TYR A 1 101 ? 15.359 0.795 -11.207 1.00 72.44 101 TYR A O 1
ATOM 827 N N . ASN A 1 102 ? 15.540 0.114 -13.331 1.00 70.81 102 ASN A N 1
ATOM 828 C CA . ASN A 1 102 ? 16.228 -1.141 -13.018 1.00 70.81 102 ASN A CA 1
ATOM 829 C C . ASN A 1 102 ? 17.601 -0.964 -12.345 1.00 70.81 102 ASN A C 1
ATOM 831 O O . ASN A 1 102 ? 18.006 -1.862 -11.608 1.00 70.81 102 ASN A O 1
ATOM 835 N N . ASP A 1 103 ? 18.273 0.173 -12.541 1.00 76.25 103 ASP A N 1
ATOM 836 C CA . ASP A 1 103 ? 19.586 0.450 -11.941 1.00 76.25 103 ASP A CA 1
ATOM 837 C C . ASP A 1 103 ? 19.487 1.058 -10.530 1.00 76.25 103 ASP A C 1
ATOM 839 O O . ASP A 1 103 ? 20.493 1.248 -9.838 1.00 76.25 103 ASP A O 1
ATOM 843 N N . LEU A 1 104 ? 18.270 1.369 -10.073 1.00 80.25 104 LEU A N 1
ATOM 844 C CA . LEU A 1 104 ? 18.019 1.960 -8.763 1.00 80.25 104 LEU A CA 1
ATOM 845 C C . LEU A 1 104 ? 17.848 0.893 -7.679 1.00 80.25 104 LEU A C 1
ATOM 847 O O . LEU A 1 104 ? 17.461 -0.245 -7.925 1.00 80.25 104 LEU A O 1
ATOM 851 N N . SER A 1 105 ? 18.115 1.284 -6.430 1.00 84.06 105 SER A N 1
ATOM 852 C CA . SER A 1 105 ? 18.011 0.369 -5.289 1.00 84.06 105 SER A CA 1
ATOM 853 C C . SER A 1 105 ? 16.603 -0.226 -5.13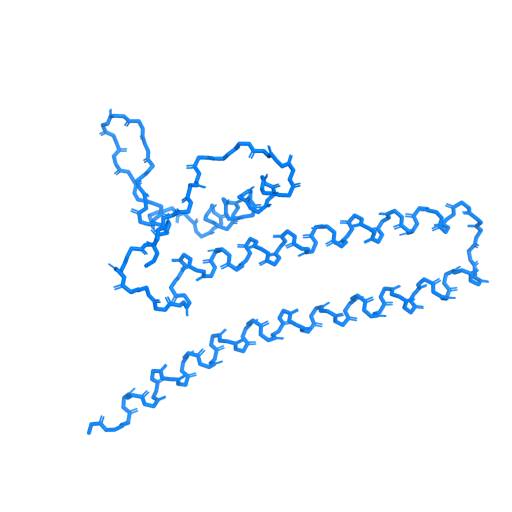3 1.00 84.06 105 SER A C 1
ATOM 855 O O . SER A 1 105 ? 15.601 0.477 -5.277 1.00 84.06 105 SER A O 1
ATOM 857 N N . ASP A 1 106 ? 16.525 -1.491 -4.716 1.00 79.25 106 ASP A N 1
ATOM 858 C CA . ASP A 1 106 ? 15.256 -2.179 -4.431 1.00 79.25 106 ASP A CA 1
ATOM 859 C C . ASP A 1 106 ? 14.370 -1.402 -3.441 1.00 79.25 106 ASP A C 1
ATOM 861 O O . ASP A 1 106 ? 13.147 -1.358 -3.582 1.00 79.25 106 ASP A O 1
ATOM 865 N N . THR A 1 107 ? 14.982 -0.739 -2.452 1.00 81.88 107 THR A N 1
ATOM 866 C CA . THR A 1 107 ? 14.276 0.118 -1.488 1.00 81.88 107 THR A CA 1
ATOM 867 C C . THR A 1 107 ? 13.628 1.316 -2.171 1.00 81.88 107 THR A C 1
ATOM 869 O O . THR A 1 107 ? 12.483 1.645 -1.864 1.00 81.88 107 THR A O 1
ATOM 872 N N . TYR A 1 108 ? 14.336 1.955 -3.105 1.00 82.50 108 TYR A N 1
ATOM 873 C CA . TYR A 1 108 ? 13.801 3.068 -3.884 1.00 82.50 108 TYR A CA 1
ATOM 874 C C . TYR A 1 108 ? 12.615 2.603 -4.731 1.00 82.50 108 TYR A C 1
ATOM 876 O O . TYR A 1 108 ? 11.539 3.182 -4.649 1.00 82.50 108 TYR A O 1
ATOM 884 N N . LEU A 1 109 ? 12.756 1.485 -5.444 1.00 81.88 109 LEU A N 1
ATOM 885 C CA . LEU A 1 109 ? 11.682 0.912 -6.259 1.00 81.88 109 LEU A CA 1
ATOM 886 C C . LEU A 1 109 ? 10.448 0.518 -5.436 1.00 81.88 109 LEU A C 1
ATOM 888 O O . LEU A 1 109 ? 9.309 0.721 -5.870 1.00 81.88 109 LEU A O 1
ATOM 892 N N . TYR A 1 110 ? 10.658 -0.018 -4.233 1.00 81.88 110 TYR A N 1
ATOM 893 C CA . TYR A 1 110 ? 9.579 -0.321 -3.298 1.00 81.88 110 TYR A CA 1
ATOM 894 C C . TYR A 1 110 ? 8.873 0.949 -2.805 1.00 81.88 110 TYR A C 1
ATOM 896 O O . TYR A 1 110 ? 7.643 1.004 -2.820 1.00 81.88 110 TYR A O 1
ATOM 904 N N . LEU A 1 111 ? 9.626 1.980 -2.407 1.00 83.50 111 LEU A N 1
ATOM 905 C CA . LEU A 1 111 ? 9.064 3.258 -1.961 1.00 83.50 111 LEU A CA 1
ATOM 906 C C . LEU A 1 111 ? 8.307 3.967 -3.083 1.00 83.50 111 LEU A C 1
ATOM 908 O O . LEU A 1 111 ? 7.210 4.456 -2.837 1.00 83.50 111 LEU A O 1
ATOM 912 N N . THR A 1 112 ? 8.822 3.947 -4.310 1.00 84.38 112 THR A N 1
ATOM 913 C CA . THR A 1 112 ? 8.131 4.474 -5.492 1.00 84.38 112 THR A CA 1
ATOM 914 C C . THR A 1 112 ? 6.827 3.723 -5.749 1.00 84.38 112 THR A C 1
ATOM 916 O O . THR A 1 112 ? 5.791 4.344 -5.970 1.00 84.38 112 THR A O 1
ATOM 919 N N . SER A 1 113 ? 6.829 2.392 -5.624 1.00 83.62 113 SER A N 1
ATOM 920 C CA . SER A 1 113 ? 5.607 1.583 -5.760 1.00 83.62 113 SER A CA 1
ATOM 921 C C . SER A 1 113 ? 4.580 1.873 -4.662 1.00 83.62 113 SER A C 1
ATOM 923 O O . SER A 1 113 ? 3.375 1.899 -4.909 1.00 83.62 113 SER A O 1
ATOM 925 N N . PHE A 1 114 ? 5.049 2.103 -3.435 1.00 82.00 114 PHE A N 1
ATOM 926 C CA . PHE A 1 114 ? 4.204 2.463 -2.301 1.00 82.00 114 PHE A CA 1
ATOM 927 C C . PHE A 1 114 ? 3.652 3.890 -2.427 1.00 82.00 114 PHE A C 1
ATOM 929 O O . PHE A 1 114 ? 2.482 4.118 -2.124 1.00 82.00 114 PHE A O 1
ATOM 936 N N . HIS A 1 115 ? 4.466 4.831 -2.911 1.00 83.81 115 HIS A N 1
ATOM 937 C CA . HIS A 1 115 ? 4.067 6.202 -3.218 1.00 83.81 115 HIS A CA 1
ATOM 938 C C . HIS A 1 115 ? 3.030 6.239 -4.342 1.00 83.81 115 HIS A C 1
ATOM 940 O O . HIS A 1 115 ? 2.023 6.927 -4.212 1.00 83.81 115 HIS A O 1
ATOM 946 N N . TRP A 1 116 ? 3.210 5.419 -5.382 1.00 85.44 116 TRP A N 1
ATOM 947 C CA . TRP A 1 116 ? 2.224 5.235 -6.444 1.00 85.44 116 TRP A CA 1
ATOM 948 C C . TRP A 1 116 ? 0.880 4.765 -5.904 1.00 85.44 116 TRP A C 1
ATOM 950 O O . TRP A 1 116 ? -0.141 5.390 -6.182 1.00 85.44 116 TRP A O 1
ATOM 960 N N . ALA A 1 117 ? 0.872 3.731 -5.062 1.00 84.81 117 ALA A N 1
ATOM 961 C CA . ALA A 1 117 ? -0.357 3.267 -4.428 1.00 84.81 117 ALA A CA 1
ATOM 962 C C . ALA A 1 117 ? -1.017 4.360 -3.568 1.00 84.81 117 ALA A C 1
ATOM 964 O O . ALA A 1 117 ? -2.239 4.515 -3.619 1.00 84.81 117 ALA A O 1
ATOM 965 N N . MET A 1 118 ? -0.220 5.157 -2.841 1.00 82.12 118 MET A N 1
ATOM 966 C CA . MET A 1 118 ? -0.753 6.244 -2.012 1.00 82.12 118 MET A CA 1
ATOM 967 C C . MET A 1 118 ? -1.402 7.309 -2.878 1.00 82.12 118 MET A C 1
ATOM 969 O O . MET A 1 118 ? -2.522 7.710 -2.581 1.00 82.12 118 MET A O 1
ATOM 973 N N . ALA A 1 119 ? -0.741 7.708 -3.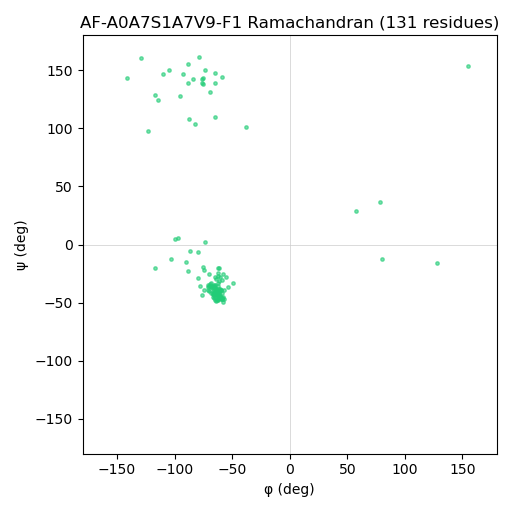965 1.00 85.00 119 ALA A N 1
ATOM 974 C CA . ALA A 1 119 ? -1.260 8.672 -4.922 1.00 85.00 119 ALA A CA 1
ATOM 975 C C . ALA A 1 119 ? -2.606 8.220 -5.516 1.00 85.00 119 ALA A C 1
ATOM 977 O O . ALA A 1 119 ? -3.524 9.031 -5.616 1.00 85.00 119 ALA A O 1
ATOM 978 N N . GLN A 1 120 ? -2.782 6.924 -5.805 1.00 82.81 120 GLN A N 1
ATOM 979 C CA . GLN A 1 120 ? -4.073 6.398 -6.275 1.00 82.81 120 GLN A CA 1
ATOM 980 C C . GLN A 1 120 ? -5.183 6.486 -5.216 1.00 82.81 120 GLN A C 1
ATOM 982 O O . GLN A 1 120 ? -6.341 6.721 -5.552 1.00 82.81 120 GLN A O 1
ATOM 987 N N . ILE A 1 121 ? -4.850 6.312 -3.934 1.00 80.25 121 ILE A N 1
ATOM 988 C CA . ILE A 1 121 ? -5.822 6.403 -2.832 1.00 80.25 121 ILE A CA 1
ATOM 989 C C . ILE A 1 121 ? -6.149 7.866 -2.490 1.00 80.25 121 ILE A C 1
ATOM 991 O O . ILE A 1 121 ? -7.288 8.171 -2.140 1.00 80.25 121 ILE A O 1
ATOM 995 N N . THR A 1 122 ? -5.175 8.773 -2.581 1.00 81.81 122 THR A N 1
ATOM 996 C CA . THR A 1 122 ? -5.313 10.184 -2.179 1.00 81.81 122 THR A CA 1
ATOM 997 C C . THR A 1 122 ? -5.574 11.147 -3.339 1.00 81.81 122 THR A C 1
ATOM 999 O O . THR A 1 122 ? -5.644 12.351 -3.103 1.00 81.81 122 THR A O 1
ATOM 1002 N N . LEU A 1 123 ? -5.747 10.640 -4.568 1.00 71.12 123 LEU A N 1
ATOM 1003 C CA . LEU A 1 123 ? -5.846 11.431 -5.808 1.00 71.12 123 LEU A CA 1
ATOM 1004 C C . LEU A 1 123 ? -4.617 12.335 -6.047 1.00 71.12 123 LEU A C 1
ATOM 1006 O O . LEU A 1 123 ? -4.723 13.405 -6.646 1.00 71.12 123 LEU A O 1
ATOM 1010 N N . GLY A 1 124 ? -3.447 11.920 -5.556 1.00 69.50 124 GLY A N 1
ATOM 1011 C CA . GLY A 1 124 ? -2.183 12.625 -5.753 1.00 69.50 124 GLY A CA 1
ATOM 1012 C C . GLY A 1 124 ? -1.649 12.468 -7.179 1.00 69.50 124 GLY A C 1
ATOM 1013 O O . GLY A 1 124 ? -1.861 11.446 -7.828 1.00 69.50 124 GLY A O 1
ATOM 1014 N N . ALA A 1 125 ? -0.924 13.475 -7.666 1.00 64.81 125 ALA A N 1
ATOM 1015 C CA . ALA A 1 125 ? -0.194 13.369 -8.925 1.00 64.81 125 ALA A CA 1
ATOM 1016 C C . ALA A 1 125 ? 1.067 12.513 -8.735 1.00 64.81 125 ALA A C 1
ATOM 1018 O O . ALA A 1 125 ? 1.774 12.661 -7.737 1.00 64.81 125 ALA A O 1
ATOM 1019 N N . ILE A 1 126 ? 1.358 11.635 -9.695 1.00 75.69 126 ILE A N 1
ATOM 1020 C CA . ILE A 1 126 ? 2.598 10.862 -9.720 1.00 75.69 126 ILE A CA 1
ATOM 1021 C C . ILE A 1 126 ? 3.135 10.735 -11.145 1.00 75.69 126 ILE A C 1
ATOM 1023 O O . ILE A 1 126 ? 2.376 10.607 -12.101 1.00 75.69 126 ILE A O 1
ATOM 1027 N N . GLU A 1 127 ? 4.458 10.775 -11.250 1.00 66.69 127 GLU A N 1
ATOM 1028 C CA . GLU A 1 127 ? 5.241 10.674 -12.486 1.00 66.69 127 GLU A CA 1
ATOM 1029 C C . GLU A 1 127 ? 5.305 9.249 -13.065 1.00 66.69 127 GLU A C 1
ATOM 1031 O O . GLU A 1 127 ? 5.487 9.067 -14.265 1.00 66.69 127 GLU A O 1
ATOM 1036 N N . VAL A 1 128 ? 5.073 8.226 -12.237 1.00 68.06 128 VAL A N 1
ATOM 1037 C CA . VAL A 1 128 ? 5.028 6.825 -12.672 1.00 68.06 128 VAL A CA 1
ATOM 1038 C C . VAL A 1 1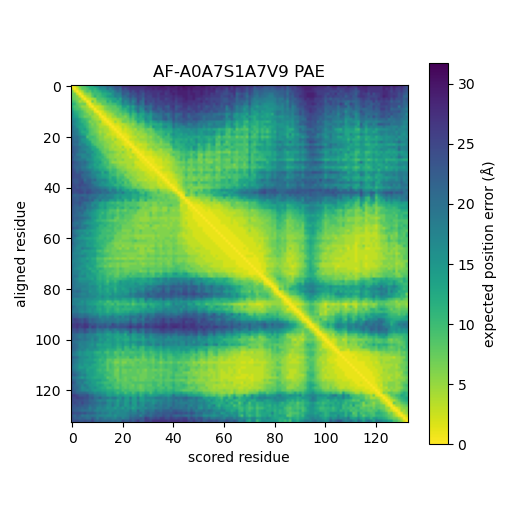28 ? 3.650 6.501 -13.246 1.00 68.06 128 VAL A C 1
ATOM 1040 O O . VAL A 1 128 ? 2.680 6.297 -12.510 1.00 68.06 128 VAL A O 1
ATOM 1043 N N . VAL A 1 129 ? 3.570 6.431 -14.573 1.00 68.00 129 VAL A N 1
ATOM 1044 C CA . VAL A 1 129 ? 2.358 6.048 -15.307 1.00 68.00 129 VAL A CA 1
ATOM 1045 C C . VAL A 1 129 ? 2.367 4.544 -15.576 1.00 68.00 129 VAL A C 1
ATOM 1047 O O . VAL A 1 129 ? 3.417 3.931 -15.768 1.00 68.00 129 VAL A O 1
ATOM 1050 N N . ALA A 1 130 ? 1.186 3.926 -15.586 1.00 61.78 130 ALA A N 1
ATOM 1051 C CA . ALA A 1 130 ? 1.067 2.535 -15.988 1.00 61.78 130 ALA A CA 1
ATOM 1052 C C . ALA A 1 130 ? 1.446 2.381 -17.468 1.00 61.78 130 ALA A C 1
ATOM 1054 O O . ALA A 1 130 ? 0.706 2.816 -18.347 1.00 61.78 130 ALA A O 1
ATOM 1055 N N . SER A 1 131 ? 2.593 1.756 -17.729 1.00 59.75 131 SER A N 1
ATOM 1056 C CA . SER A 1 131 ? 2.953 1.266 -19.058 1.00 59.75 131 SER A CA 1
ATOM 1057 C C . SER A 1 131 ? 2.415 -0.153 -19.220 1.00 59.75 131 SER A C 1
ATOM 1059 O O . SER A 1 131 ? 2.428 -0.936 -18.263 1.00 59.75 131 SER A O 1
ATOM 1061 N N . ASN A 1 132 ? 1.871 -0.463 -20.393 1.00 50.22 132 ASN A N 1
ATOM 1062 C CA . ASN A 1 132 ? 1.321 -1.783 -20.663 1.00 50.22 132 ASN A CA 1
ATOM 1063 C C . ASN A 1 132 ? 2.422 -2.848 -20.626 1.00 50.22 132 ASN A C 1
ATOM 1065 O O . ASN A 1 132 ? 3.540 -2.643 -21.091 1.00 50.22 132 ASN A O 1
ATOM 1069 N N . SER A 1 133 ? 2.062 -3.982 -20.028 1.00 44.03 133 SER A N 1
ATOM 1070 C CA . SER A 1 133 ? 2.821 -5.226 -20.071 1.00 44.03 133 SER A CA 1
ATOM 1071 C C . SER A 1 133 ? 2.648 -5.934 -21.387 1.00 44.03 133 SER A C 1
ATOM 1073 O O . SER A 1 133 ? 1.508 -5.955 -21.894 1.00 44.03 133 SER A O 1
#

Foldseek 3Di:
DPPVVVVVVVVLVVLVVVVVVLVVCVVVVVVLVVVLVVCVVPDDPVVSVVSVVVSVVVVLLSQLLSQLVVLLCQQVCSDDAPVPDHLQQDFDDDPPDTDGNVVDDPVVSSVLSSVVSVCVVVVHDDPRDGDGD

pLDDT: mean 70.82, std 10.98, range [43.16, 85.44]

Organism: Noctiluca scintillans (NCBI:txid2966)

Secondary structure (DSSP, 8-state):
--HHHHHHHHHHHHHHHHHHHHHHHHHHHHHHHHHHHHHHHHS-HHHHHHHHHHHHHHHHHHHHHHHHHHHHHHHTTSS--SSS--GGGSEESSTT--EEGGGS-HHHHHHHHHHHHHHHHHT---S------

Sequence (133 aa):
ESTTAAGVRMLRFAKLSRLVRIFGLLRIFRLARISEDIIDRFLTEGWQKMFRVFCIFSAVVWLNHIIGCTWYALGSGLLETDTGARWKDSEIGEEGEHRDYNDLSDTYLYLTSFHWAMAQITLGAIEVVASNS